Protein AF-A0A660VWK4-F1 (afdb_monomer)

Solvent-accessible surface area (backbone atoms only — not comparable to full-atom values): 7221 Å² total; per-residue (Å²): 142,78,85,69,66,70,56,57,58,54,45,43,64,65,34,46,63,59,41,59,53,48,37,62,44,21,21,35,23,42,33,44,32,48,34,57,27,43,32,44,33,43,30,54,22,60,74,45,30,42,35,44,36,36,37,42,28,41,38,43,36,42,61,20,41,69,92,46,74,64,83,76,58,46,58,52,64,39,32,44,38,37,42,33,44,42,90,50,78,54,55,56,72,48,104,35,43,83,68,74,42,72,55,24,30,32,41,35,40,33,57,51,48,47,27,42,37,40,32,38,23,61,64,40,50,51,36,48,60,34,44,78,72,76,41,76,82,74,77,41,74,110

Structure (mmCIF, N/CA/C/O backbone):
data_AF-A0A660VWK4-F1
#
_entry.id   AF-A0A660VWK4-F1
#
loop_
_atom_site.group_PDB
_atom_site.id
_atom_site.type_symbol
_atom_site.label_atom_id
_atom_site.label_alt_id
_atom_site.label_comp_id
_atom_site.label_asym_id
_atom_site.label_entity_id
_atom_site.label_seq_id
_atom_site.pdbx_PDB_ins_code
_atom_site.Cartn_x
_atom_site.Cartn_y
_atom_site.Cartn_z
_atom_site.occupancy
_atom_site.B_iso_or_equiv
_atom_site.auth_seq_id
_atom_site.auth_comp_id
_atom_site.auth_asym_id
_atom_site.auth_atom_id
_atom_site.pdbx_PDB_model_num
ATOM 1 N N . MET A 1 1 ? -41.184 12.550 11.144 1.00 42.94 1 MET A N 1
ATOM 2 C CA . MET A 1 1 ? -40.212 12.401 12.242 1.00 42.94 1 MET A CA 1
ATOM 3 C C . MET A 1 1 ? -40.546 11.125 12.989 1.00 42.94 1 MET A C 1
ATOM 5 O O . MET A 1 1 ? -41.450 11.132 13.810 1.00 42.94 1 MET A O 1
ATOM 9 N N . VAL A 1 2 ? -39.894 10.030 12.609 1.00 42.25 2 VAL A N 1
ATOM 10 C CA . VAL A 1 2 ? -39.682 8.848 13.450 1.00 42.25 2 VAL A CA 1
ATOM 11 C C . VAL A 1 2 ? -38.239 8.469 13.149 1.00 42.25 2 VAL A C 1
ATOM 13 O O . VAL A 1 2 ? -37.922 8.105 12.019 1.00 42.25 2 VAL A O 1
ATOM 16 N N . GLU A 1 3 ? -37.367 8.737 14.110 1.00 47.19 3 GLU A N 1
ATOM 17 C CA . GLU A 1 3 ? -35.937 8.450 14.068 1.00 47.19 3 GLU A CA 1
ATOM 18 C C . GLU A 1 3 ? -35.712 6.941 13.923 1.00 47.19 3 GLU A C 1
ATOM 20 O O . GLU A 1 3 ? -36.236 6.144 14.701 1.00 47.19 3 GLU A O 1
ATOM 25 N N . SER A 1 4 ? -34.939 6.530 12.915 1.00 46.12 4 SER A N 1
ATOM 26 C CA . SER A 1 4 ? -34.472 5.149 12.769 1.00 46.12 4 SER A CA 1
ATOM 27 C C . SER A 1 4 ? -33.120 4.963 13.467 1.00 46.12 4 SER A C 1
ATOM 29 O O . SER A 1 4 ? -32.152 4.528 12.850 1.00 46.12 4 SER A O 1
ATOM 31 N N . GLU A 1 5 ? -33.031 5.299 14.753 1.00 50.53 5 GLU A N 1
ATOM 32 C CA . GLU A 1 5 ? -31.813 5.090 15.558 1.00 50.53 5 GLU A CA 1
ATOM 33 C C . GLU A 1 5 ? -31.461 3.598 15.717 1.00 50.53 5 GLU A C 1
ATOM 35 O O . GLU A 1 5 ? -30.293 3.231 15.819 1.00 50.53 5 GLU A O 1
ATOM 40 N N . GLY A 1 6 ? -32.454 2.702 15.649 1.00 43.03 6 GLY A N 1
ATOM 41 C CA . GLY A 1 6 ? -32.239 1.256 15.785 1.00 43.03 6 GLY A CA 1
ATOM 42 C C . GLY A 1 6 ? -31.493 0.601 14.616 1.00 43.03 6 GLY A C 1
ATOM 43 O O . GLY A 1 6 ? -30.917 -0.468 14.791 1.00 43.03 6 GLY A O 1
ATOM 44 N N . GLY A 1 7 ? -31.475 1.228 13.435 1.00 53.44 7 GLY A N 1
ATOM 45 C CA . GLY A 1 7 ? -30.771 0.698 12.263 1.00 53.44 7 GLY A CA 1
ATOM 46 C C . GLY A 1 7 ? -29.255 0.825 12.387 1.00 53.44 7 GLY A C 1
ATOM 47 O O . GLY A 1 7 ? -28.550 -0.138 12.116 1.00 53.44 7 GLY A O 1
ATOM 48 N N . GLY A 1 8 ? -28.766 1.977 12.859 1.00 65.62 8 GLY A N 1
ATOM 49 C CA . GLY A 1 8 ? -27.330 2.257 12.968 1.00 65.62 8 GLY A CA 1
ATOM 50 C C . GLY A 1 8 ? -26.632 1.416 14.036 1.00 65.62 8 GLY A C 1
ATOM 51 O O . GLY A 1 8 ? -25.580 0.848 13.779 1.00 65.62 8 GLY A O 1
ATOM 52 N N . VAL A 1 9 ? -27.252 1.250 15.209 1.00 69.50 9 VAL A N 1
ATOM 53 C CA . VAL A 1 9 ? -26.648 0.472 16.308 1.00 69.50 9 VAL A CA 1
ATOM 54 C C . VAL A 1 9 ? -26.624 -1.026 15.993 1.00 69.50 9 VAL A C 1
ATOM 56 O O . VAL A 1 9 ? -25.621 -1.692 16.231 1.00 69.50 9 VAL A O 1
ATOM 59 N N . ILE A 1 10 ? -27.708 -1.574 15.429 1.00 75.19 10 ILE A N 1
ATOM 60 C CA . ILE A 1 10 ? -27.753 -2.991 15.033 1.00 75.19 10 ILE A CA 1
ATOM 61 C C . ILE A 1 10 ? -26.789 -3.250 13.872 1.00 75.19 10 ILE A C 1
ATOM 63 O O . ILE A 1 10 ? -26.117 -4.280 13.869 1.00 75.19 10 ILE A O 1
ATOM 67 N N . HIS A 1 11 ? -26.698 -2.322 12.914 1.00 74.31 11 HIS A N 1
ATOM 68 C CA . HIS A 1 11 ? -25.731 -2.403 11.824 1.00 74.31 11 HIS A CA 1
ATOM 69 C C . HIS A 1 11 ? -24.295 -2.400 12.352 1.00 74.31 11 HIS A C 1
ATOM 71 O O . HIS A 1 11 ? -23.566 -3.335 12.050 1.00 74.31 11 HIS A O 1
ATOM 77 N N . GLY A 1 12 ? -23.934 -1.464 13.237 1.00 72.50 12 GLY A N 1
ATOM 78 C CA . GLY A 1 12 ? -22.600 -1.415 13.843 1.00 72.50 12 GLY A CA 1
ATOM 79 C C . GLY A 1 12 ? -22.249 -2.676 14.640 1.00 72.50 12 GLY A C 1
ATOM 80 O O . GLY A 1 12 ? -21.145 -3.195 14.525 1.00 72.50 12 GLY A O 1
ATOM 81 N N . VAL A 1 13 ? -23.199 -3.257 15.384 1.00 76.19 13 VAL A N 1
ATOM 82 C CA . VAL A 1 13 ? -22.966 -4.528 16.101 1.00 76.19 13 VAL A CA 1
ATOM 83 C C . VAL A 1 13 ? -22.793 -5.710 15.137 1.00 76.19 13 VAL A C 1
ATOM 85 O O . VAL A 1 13 ? -21.979 -6.596 15.395 1.00 76.19 13 VAL A O 1
ATOM 88 N N . LEU A 1 14 ? -23.542 -5.745 14.030 1.00 83.00 14 LEU A N 1
ATOM 89 C CA . LEU A 1 14 ? -23.408 -6.783 13.001 1.00 83.00 14 LEU A CA 1
ATOM 90 C C . LEU A 1 14 ? -22.101 -6.650 12.211 1.00 83.00 14 LEU A C 1
ATOM 92 O O . LEU A 1 14 ? -21.494 -7.669 11.883 1.00 83.00 14 LEU A O 1
ATOM 96 N N . MET A 1 15 ? -21.690 -5.416 11.919 1.00 79.56 15 MET A N 1
ATOM 97 C CA . MET A 1 15 ? -20.490 -5.092 11.148 1.00 79.56 15 MET A CA 1
ATOM 98 C C . MET A 1 15 ? -19.220 -5.094 11.995 1.00 79.56 15 MET A C 1
ATOM 100 O O . MET A 1 15 ? -18.146 -5.245 11.434 1.00 79.56 15 MET A O 1
ATOM 104 N N . TYR A 1 16 ? -19.322 -5.078 13.329 1.00 79.88 16 TYR A N 1
ATOM 105 C CA . TYR A 1 16 ? -18.159 -5.105 14.218 1.00 79.88 16 TYR A CA 1
ATOM 106 C C . TYR A 1 16 ? -17.173 -6.233 13.883 1.00 79.88 16 TYR A C 1
ATOM 108 O O . TYR A 1 16 ? -15.993 -5.984 13.658 1.00 79.88 16 TYR A O 1
ATOM 116 N N . LEU A 1 17 ? -17.647 -7.484 13.816 1.00 81.69 17 LEU A N 1
ATOM 117 C CA . LEU A 1 17 ? -16.770 -8.627 13.542 1.00 81.69 17 LEU A CA 1
ATOM 118 C C . LEU A 1 17 ? -16.239 -8.645 12.091 1.00 81.69 17 LEU A C 1
ATOM 120 O O . LEU A 1 17 ? -15.042 -8.876 11.927 1.00 81.69 17 LEU A O 1
ATOM 124 N N . PRO A 1 18 ? -17.062 -8.413 11.045 1.00 84.44 18 PRO A N 1
ATOM 125 C C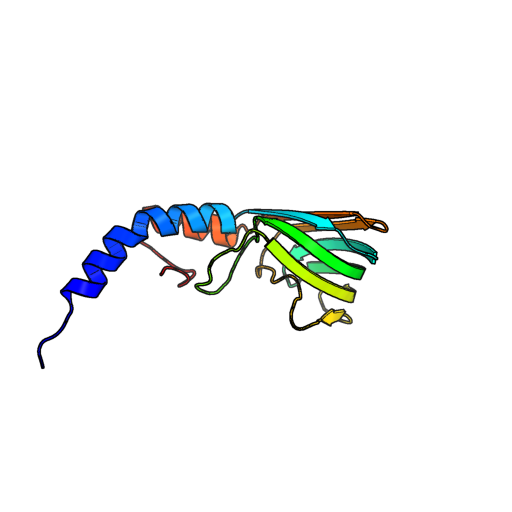A . PRO A 1 18 ? -16.573 -8.211 9.681 1.00 84.44 18 PRO A CA 1
ATOM 126 C C . PRO A 1 18 ? -15.519 -7.109 9.551 1.00 84.44 18 PRO A C 1
ATOM 128 O O . PRO A 1 18 ? -14.496 -7.354 8.919 1.00 84.44 18 PRO A O 1
ATOM 131 N N . ASN A 1 19 ? -15.729 -5.950 10.176 1.00 83.12 19 ASN A N 1
ATOM 132 C CA . ASN A 1 19 ? -14.788 -4.837 10.115 1.00 83.12 19 ASN A CA 1
ATOM 133 C C . ASN A 1 19 ? -13.451 -5.232 10.740 1.00 83.12 19 ASN A C 1
ATOM 135 O O . ASN A 1 19 ? -12.439 -5.168 10.060 1.00 83.12 19 ASN A O 1
ATOM 139 N N . ARG A 1 20 ? -13.450 -5.857 11.930 1.00 85.00 20 ARG A N 1
ATOM 140 C CA . ARG A 1 20 ? -12.196 -6.350 12.531 1.00 85.00 20 ARG A CA 1
ATOM 141 C C . ARG A 1 20 ? -11.454 -7.372 11.668 1.00 85.00 20 ARG A C 1
ATOM 143 O O . ARG A 1 20 ? -10.246 -7.528 11.808 1.00 85.00 20 ARG A O 1
ATOM 150 N N . ILE A 1 21 ? -12.150 -8.117 10.809 1.00 84.06 21 ILE A N 1
ATOM 151 C CA . ILE A 1 21 ? -11.501 -9.012 9.843 1.00 84.06 21 ILE A CA 1
ATOM 152 C C . ILE A 1 21 ? -10.869 -8.205 8.701 1.00 84.06 21 ILE A C 1
ATOM 154 O O . ILE A 1 21 ? -9.786 -8.571 8.249 1.00 84.06 21 ILE A O 1
ATOM 158 N N . PHE A 1 22 ? -11.524 -7.140 8.235 1.00 84.50 22 PHE A N 1
ATOM 159 C CA . PHE A 1 22 ? -10.986 -6.262 7.198 1.00 84.50 22 PHE A CA 1
ATOM 160 C C . PHE A 1 22 ? -9.770 -5.473 7.682 1.00 84.50 22 PHE A C 1
ATOM 162 O O . PHE A 1 22 ? -8.760 -5.532 6.986 1.00 84.50 22 PHE A O 1
ATOM 169 N N . ASP A 1 23 ? -9.777 -4.936 8.904 1.00 79.88 23 ASP A N 1
ATOM 170 C CA . ASP A 1 23 ? -8.611 -4.241 9.472 1.00 79.88 23 ASP A CA 1
ATOM 171 C C . ASP A 1 23 ? -7.360 -5.136 9.461 1.00 79.88 23 ASP A C 1
ATOM 173 O O . ASP A 1 23 ? -6.258 -4.709 9.128 1.00 79.88 23 ASP A O 1
ATOM 177 N N . VAL A 1 24 ? -7.514 -6.435 9.763 1.00 83.56 24 VAL A N 1
ATOM 178 C CA . VAL A 1 24 ? -6.393 -7.394 9.715 1.00 83.56 24 VAL A CA 1
ATOM 179 C C . VAL A 1 24 ? -5.813 -7.517 8.306 1.00 83.56 24 VAL A C 1
ATOM 181 O O . VAL A 1 24 ? -4.606 -7.717 8.150 1.00 83.56 24 VAL A O 1
ATOM 184 N N . PHE A 1 25 ? -6.656 -7.431 7.277 1.00 85.06 25 PHE A N 1
ATOM 185 C CA . PHE A 1 25 ? -6.211 -7.443 5.887 1.00 85.06 25 PHE A CA 1
ATOM 186 C C . PHE A 1 25 ? -5.613 -6.105 5.448 1.00 85.06 25 PHE A C 1
ATOM 188 O O . PHE A 1 25 ? -4.772 -6.104 4.551 1.00 85.06 25 PHE A O 1
ATOM 195 N N . ASP A 1 26 ? -5.969 -5.004 6.098 1.00 82.75 26 ASP A N 1
ATOM 196 C CA . ASP A 1 26 ? -5.420 -3.681 5.799 1.00 82.75 26 ASP A CA 1
ATOM 197 C C . ASP A 1 26 ? -4.017 -3.490 6.376 1.00 82.75 26 ASP A C 1
ATOM 199 O O . ASP A 1 26 ? -3.187 -2.806 5.779 1.00 82.75 26 ASP A O 1
ATOM 203 N N . ILE A 1 27 ? -3.684 -4.210 7.453 1.00 89.00 27 ILE A N 1
ATOM 204 C CA . ILE A 1 27 ? -2.326 -4.239 8.016 1.00 89.00 27 ILE A CA 1
ATOM 205 C C . ILE A 1 27 ? -1.288 -4.703 6.989 1.00 89.00 27 ILE A C 1
ATOM 207 O O . ILE A 1 27 ? -0.147 -4.241 7.026 1.00 89.00 27 ILE A O 1
ATOM 211 N N . VAL A 1 28 ? -1.625 -5.660 6.117 1.00 90.06 28 VAL A N 1
ATOM 212 C CA . VAL A 1 28 ? -0.644 -6.325 5.246 1.00 90.06 28 VAL A CA 1
ATOM 213 C C . VAL A 1 28 ? -1.035 -6.207 3.785 1.00 90.06 28 VAL A C 1
ATOM 215 O O . VAL A 1 28 ? -2.061 -6.711 3.349 1.00 90.06 28 VAL A O 1
ATOM 218 N N . ARG A 1 29 ? -0.120 -5.691 2.970 1.00 91.50 29 ARG A N 1
ATOM 219 C CA . ARG A 1 29 ? -0.167 -5.849 1.518 1.00 91.50 29 ARG A CA 1
ATOM 220 C C . ARG A 1 29 ? 0.622 -7.086 1.123 1.00 91.50 29 ARG A C 1
ATOM 222 O O . ARG A 1 29 ? 1.779 -7.246 1.506 1.00 91.50 29 ARG A O 1
ATOM 229 N N . ALA A 1 30 ? 0.033 -7.948 0.305 1.00 93.94 30 ALA A N 1
ATOM 230 C CA . ALA A 1 30 ? 0.739 -9.094 -0.261 1.00 93.94 30 ALA A CA 1
ATOM 231 C C . ALA A 1 30 ? 0.103 -9.488 -1.589 1.00 93.94 30 ALA A C 1
ATOM 233 O O . ALA A 1 30 ? -0.988 -10.055 -1.612 1.00 93.94 30 ALA A O 1
ATOM 234 N N . ARG A 1 31 ? 0.767 -9.180 -2.704 1.00 94.56 31 ARG A N 1
ATOM 235 C CA . ARG A 1 31 ? 0.194 -9.311 -4.047 1.00 94.56 31 ARG A CA 1
ATOM 236 C C . ARG A 1 31 ? 1.148 -9.982 -5.009 1.00 94.56 31 ARG A C 1
ATOM 238 O O . ARG A 1 31 ? 2.353 -9.740 -4.989 1.00 94.56 31 ARG A O 1
ATOM 245 N N . VAL A 1 32 ? 0.564 -10.780 -5.892 1.00 96.50 32 VAL A N 1
ATOM 246 C CA . VAL A 1 32 ? 1.210 -11.314 -7.086 1.00 96.50 32 VAL A CA 1
ATOM 247 C C . VAL A 1 32 ? 0.630 -10.584 -8.287 1.00 96.50 32 VAL A C 1
ATOM 249 O O . VAL A 1 32 ? -0.587 -10.518 -8.450 1.00 96.50 32 VAL A O 1
ATOM 252 N N . ARG A 1 33 ? 1.505 -10.034 -9.123 1.00 95.88 33 ARG A N 1
ATOM 253 C CA . ARG A 1 33 ? 1.174 -9.278 -10.330 1.00 95.88 33 ARG A CA 1
ATOM 254 C C . ARG A 1 33 ? 1.482 -10.108 -11.568 1.00 95.88 33 ARG A C 1
ATOM 256 O O . ARG A 1 33 ? 2.516 -10.773 -11.632 1.00 95.88 33 ARG A O 1
ATOM 263 N N . LEU A 1 34 ? 0.606 -10.032 -12.561 1.00 97.00 34 LEU A N 1
ATOM 264 C CA . LEU A 1 34 ? 0.778 -10.624 -13.881 1.00 97.00 34 LEU A CA 1
ATOM 265 C C . LEU A 1 34 ? 0.543 -9.556 -14.952 1.00 97.00 34 LEU A C 1
ATOM 267 O O . LEU A 1 34 ? -0.564 -9.042 -15.106 1.00 97.00 34 LEU A O 1
ATOM 271 N N . GLY A 1 35 ? 1.587 -9.222 -15.702 1.00 96.38 35 GLY A N 1
ATOM 272 C CA . GLY A 1 35 ? 1.536 -8.251 -16.790 1.00 96.38 35 GLY A CA 1
ATOM 273 C C . GLY A 1 35 ? 2.915 -7.718 -17.177 1.00 96.38 35 GLY A C 1
ATOM 274 O O . GLY A 1 35 ? 3.884 -7.944 -16.455 1.00 96.38 35 GLY A O 1
ATOM 275 N N . PRO A 1 36 ? 3.041 -7.061 -18.339 1.00 96.69 36 PRO A N 1
ATOM 276 C CA . PRO A 1 36 ? 4.319 -6.563 -18.824 1.00 96.69 36 PRO A CA 1
ATOM 277 C C . PRO A 1 36 ? 4.859 -5.401 -17.975 1.00 96.69 36 PRO A C 1
ATOM 279 O O . PRO A 1 36 ? 4.145 -4.448 -17.667 1.00 96.69 36 PRO A O 1
ATOM 282 N N . GLY A 1 37 ? 6.153 -5.437 -17.665 1.00 94.62 37 GLY A N 1
ATOM 283 C CA . GLY A 1 37 ? 6.853 -4.330 -17.026 1.00 94.62 37 GLY A CA 1
ATOM 284 C C . GLY A 1 37 ? 8.182 -4.710 -16.393 1.00 94.62 37 GLY A C 1
ATOM 285 O O . GLY A 1 37 ? 8.517 -5.883 -16.243 1.00 94.62 37 GLY A O 1
ATOM 286 N N . ILE A 1 38 ? 8.943 -3.693 -16.011 1.00 95.44 38 ILE A N 1
ATOM 287 C CA . ILE A 1 38 ? 10.115 -3.817 -15.150 1.00 95.44 38 ILE A CA 1
ATOM 288 C C . ILE A 1 38 ? 10.042 -2.683 -14.144 1.00 95.44 38 ILE A C 1
ATOM 290 O O . ILE A 1 38 ? 9.912 -1.524 -14.529 1.00 95.44 38 ILE A O 1
ATOM 294 N N . GLY A 1 39 ? 10.155 -3.007 -12.866 1.00 94.75 39 GLY A N 1
ATOM 295 C CA . GLY A 1 39 ? 10.199 -2.000 -11.824 1.00 94.75 39 GLY A CA 1
ATOM 296 C C . GLY A 1 39 ? 10.683 -2.571 -10.513 1.00 94.75 39 GLY A C 1
ATOM 297 O O . GLY A 1 39 ? 10.592 -3.775 -10.276 1.00 94.75 39 GLY A O 1
ATOM 298 N N . VAL A 1 40 ? 11.227 -1.701 -9.684 1.00 95.00 40 VAL A N 1
ATOM 299 C CA . VAL A 1 40 ? 11.562 -2.020 -8.305 1.00 95.00 40 VAL A CA 1
ATOM 300 C C . VAL A 1 40 ? 11.264 -0.804 -7.454 1.00 95.00 40 VAL A C 1
ATOM 302 O O . VAL A 1 40 ? 11.556 0.326 -7.855 1.00 95.00 40 VAL A O 1
ATOM 305 N N . GLY A 1 41 ? 10.692 -1.054 -6.288 1.00 92.75 41 GLY A N 1
ATOM 306 C CA . GLY A 1 41 ? 10.405 -0.031 -5.311 1.00 92.75 41 GLY A CA 1
ATOM 307 C C . GLY A 1 41 ? 10.630 -0.531 -3.899 1.00 92.75 41 GLY A C 1
ATOM 308 O O . GLY A 1 41 ? 10.503 -1.719 -3.591 1.00 92.75 41 GLY A O 1
ATOM 309 N N . VAL A 1 42 ? 11.018 0.398 -3.040 1.00 92.56 42 VAL A N 1
ATOM 310 C CA . VAL A 1 42 ? 11.046 0.219 -1.594 1.00 92.56 42 VAL A CA 1
ATOM 311 C C . VAL A 1 42 ? 10.441 1.459 -0.962 1.00 92.56 42 VAL A C 1
ATOM 313 O O . VAL A 1 42 ? 10.718 2.578 -1.387 1.00 92.56 42 VAL A O 1
ATOM 316 N N . ARG A 1 43 ? 9.627 1.255 0.065 1.00 88.19 43 ARG A N 1
ATOM 317 C CA . ARG A 1 43 ? 8.972 2.315 0.824 1.00 88.19 43 ARG A CA 1
ATOM 318 C C . ARG A 1 43 ? 9.173 2.074 2.308 1.00 88.19 43 ARG A C 1
ATOM 320 O O . ARG A 1 43 ? 9.097 0.939 2.780 1.00 88.19 43 ARG A O 1
ATOM 327 N N . ALA A 1 44 ? 9.457 3.141 3.034 1.00 86.12 44 ALA A N 1
ATOM 328 C CA . ALA A 1 44 ? 9.389 3.161 4.486 1.00 86.12 44 ALA A CA 1
ATOM 329 C C . ALA A 1 44 ? 8.174 3.966 4.958 1.00 86.12 44 ALA A C 1
ATOM 331 O O . ALA A 1 44 ? 7.515 3.575 5.910 1.00 86.12 44 ALA A O 1
ATOM 332 N N . THR A 1 45 ? 7.886 5.075 4.282 1.00 81.94 45 THR A N 1
ATOM 333 C CA . THR A 1 45 ? 6.699 5.916 4.470 1.00 81.94 45 THR A CA 1
ATOM 334 C C . THR A 1 45 ? 6.381 6.611 3.145 1.00 81.94 45 THR A C 1
ATOM 336 O O . THR A 1 45 ? 7.202 6.572 2.229 1.00 81.94 45 THR A O 1
ATOM 339 N N . GLU A 1 46 ? 5.244 7.304 3.053 1.00 73.50 46 GLU A N 1
ATOM 340 C CA . GLU A 1 46 ? 4.929 8.195 1.916 1.00 73.50 46 GLU A CA 1
ATOM 341 C C . GLU A 1 46 ? 5.998 9.288 1.710 1.00 73.50 46 GLU A C 1
ATOM 343 O O . GLU A 1 46 ? 6.254 9.735 0.603 1.00 73.50 46 GLU A O 1
ATOM 348 N N . LEU A 1 47 ? 6.688 9.692 2.781 1.00 74.31 47 LEU A N 1
ATOM 349 C CA . LEU A 1 47 ? 7.781 10.671 2.725 1.00 74.31 47 LEU A CA 1
ATOM 350 C C . LEU A 1 47 ? 9.160 10.034 2.494 1.00 74.31 47 LEU A C 1
ATOM 352 O O . LEU A 1 47 ? 10.172 10.735 2.569 1.00 74.31 47 LEU A O 1
ATOM 356 N N . ALA A 1 48 ? 9.225 8.713 2.338 1.00 84.06 48 ALA A N 1
ATOM 357 C CA . ALA A 1 48 ? 10.459 7.940 2.264 1.00 84.06 48 ALA A CA 1
ATOM 358 C C . ALA A 1 48 ? 10.267 6.685 1.397 1.00 84.06 48 ALA A C 1
ATOM 360 O O . ALA A 1 48 ? 10.421 5.552 1.865 1.00 84.06 48 ALA A O 1
ATOM 361 N N . ASP A 1 49 ? 9.937 6.890 0.130 1.00 86.62 49 ASP A N 1
ATOM 362 C CA . ASP A 1 49 ? 9.907 5.888 -0.921 1.00 86.62 49 ASP A CA 1
ATOM 363 C C . ASP A 1 49 ? 10.878 6.166 -2.077 1.00 86.62 49 ASP A C 1
ATOM 365 O O . ASP A 1 49 ? 11.314 7.286 -2.368 1.00 86.62 49 ASP A O 1
ATOM 369 N N . VAL A 1 50 ? 11.276 5.073 -2.716 1.00 89.06 50 VAL A N 1
ATOM 370 C CA . VAL A 1 50 ? 12.043 5.090 -3.951 1.00 89.06 50 VAL A CA 1
ATOM 371 C C . VAL A 1 50 ? 11.432 4.061 -4.876 1.00 89.06 50 VAL A C 1
ATOM 373 O O . VAL A 1 50 ? 11.443 2.872 -4.559 1.00 89.06 50 VAL A O 1
ATOM 376 N N . PHE A 1 51 ? 10.970 4.505 -6.039 1.00 90.56 51 PHE A N 1
ATOM 377 C CA . PHE A 1 51 ? 10.493 3.639 -7.108 1.00 90.56 51 PHE A CA 1
ATOM 378 C C . PHE A 1 51 ? 11.178 3.998 -8.421 1.00 90.56 51 PHE A C 1
ATOM 380 O O . PHE A 1 51 ? 11.404 5.163 -8.743 1.00 90.56 51 PHE A O 1
ATOM 387 N N . VAL A 1 52 ? 11.502 2.984 -9.216 1.00 91.56 52 VAL A N 1
ATOM 388 C CA . VAL A 1 52 ? 11.931 3.173 -10.598 1.00 91.56 52 VAL A CA 1
ATOM 389 C C . VAL A 1 52 ? 11.375 2.059 -11.460 1.00 91.56 52 VAL A C 1
ATOM 391 O O . VAL A 1 52 ? 11.618 0.876 -11.211 1.00 91.56 52 VAL A O 1
ATOM 394 N N . GLY A 1 53 ? 10.671 2.435 -12.522 1.00 91.62 53 GLY A N 1
ATOM 395 C CA . GLY A 1 53 ? 10.235 1.472 -13.517 1.00 91.62 53 GLY A CA 1
ATOM 396 C C . GLY A 1 53 ? 8.960 1.847 -14.238 1.00 91.62 53 GLY A C 1
ATOM 397 O O . GLY A 1 53 ? 8.473 2.973 -14.188 1.00 91.62 53 GLY A O 1
ATOM 398 N N . PHE A 1 54 ? 8.436 0.860 -14.948 1.00 93.06 54 PHE A N 1
ATOM 399 C CA . PHE A 1 54 ? 7.157 0.925 -15.623 1.00 93.06 54 PHE A CA 1
ATOM 400 C C . PHE A 1 54 ? 6.534 -0.467 -15.659 1.00 93.06 54 PHE A C 1
ATOM 402 O O . PHE A 1 54 ? 7.199 -1.449 -16.001 1.00 93.06 54 PHE A O 1
ATOM 409 N N . TYR A 1 55 ? 5.253 -0.572 -15.333 1.00 92.62 55 TYR A N 1
ATOM 410 C CA . TYR A 1 55 ? 4.502 -1.810 -15.475 1.00 92.62 55 TYR A CA 1
ATOM 411 C C . TYR A 1 55 ? 3.012 -1.559 -15.654 1.00 92.62 55 TYR A C 1
ATOM 413 O O . TYR A 1 55 ? 2.475 -0.552 -15.206 1.00 92.62 55 TYR A O 1
ATOM 421 N N . SER A 1 56 ? 2.347 -2.517 -16.295 1.00 94.12 56 SER A N 1
ATOM 422 C CA . SER A 1 56 ? 0.893 -2.623 -16.343 1.00 94.12 56 SER A CA 1
ATOM 423 C C . SER A 1 56 ? 0.525 -4.074 -16.070 1.00 94.12 56 SER A C 1
ATOM 425 O O . SER A 1 56 ? 0.998 -4.978 -16.759 1.00 94.12 56 SER A O 1
ATOM 427 N N . SER A 1 57 ? -0.258 -4.321 -15.025 1.00 94.19 57 SER A N 1
ATOM 428 C CA . SER A 1 57 ? -0.514 -5.671 -14.532 1.00 94.19 57 SER A CA 1
ATOM 429 C C . SER A 1 57 ? -1.907 -5.828 -13.946 1.00 94.19 57 SER A C 1
ATOM 431 O O . SER A 1 57 ? -2.505 -4.875 -13.455 1.00 94.19 57 SER A O 1
ATOM 433 N N . VAL A 1 58 ? -2.412 -7.057 -13.975 1.00 94.81 58 VAL A N 1
ATOM 434 C CA . VAL A 1 58 ? -3.459 -7.486 -13.048 1.00 94.81 58 VAL A CA 1
ATOM 435 C C . VAL A 1 58 ? -2.793 -8.048 -11.807 1.00 94.81 58 VAL A C 1
ATOM 437 O O . VAL A 1 58 ? -1.761 -8.711 -11.913 1.00 94.81 58 VAL A O 1
ATOM 440 N N . PHE A 1 59 ? -3.371 -7.825 -10.638 1.00 94.00 59 PHE A N 1
ATOM 441 C CA . PHE A 1 59 ? -2.880 -8.436 -9.411 1.00 94.00 59 PHE A CA 1
ATOM 442 C C . PHE A 1 59 ? -3.922 -9.348 -8.787 1.00 94.00 59 PHE A C 1
ATOM 444 O O . PHE A 1 59 ? -5.123 -9.156 -8.966 1.00 94.00 59 PHE A O 1
ATOM 451 N N . VAL A 1 60 ? -3.430 -10.319 -8.022 1.00 95.19 60 VAL A N 1
ATOM 452 C CA . VAL A 1 60 ? -4.205 -11.081 -7.048 1.00 95.19 60 VAL A CA 1
ATOM 453 C C . VAL A 1 60 ? -3.487 -11.024 -5.702 1.00 95.19 60 VAL A C 1
ATOM 455 O O . VAL A 1 60 ? -2.275 -11.242 -5.645 1.00 95.19 60 VAL A O 1
ATOM 458 N N . GLY A 1 61 ? -4.209 -10.748 -4.619 1.00 92.69 61 GLY A N 1
ATOM 459 C CA . GLY A 1 61 ? -3.663 -10.779 -3.265 1.00 92.69 61 GLY A CA 1
ATOM 460 C C . GLY A 1 61 ? -4.363 -9.846 -2.286 1.00 92.69 61 GLY A C 1
ATOM 461 O O . GLY A 1 61 ? -5.467 -9.382 -2.539 1.00 92.69 61 GLY A O 1
ATOM 462 N N . ILE A 1 62 ? -3.705 -9.586 -1.162 1.00 90.12 62 ILE A N 1
ATOM 463 C CA . ILE A 1 62 ? -4.192 -8.688 -0.115 1.00 90.12 62 ILE A CA 1
ATOM 464 C C . ILE A 1 62 ? -3.884 -7.249 -0.524 1.00 90.12 62 ILE A C 1
ATOM 466 O O . ILE A 1 62 ? -2.740 -6.939 -0.877 1.00 90.12 62 ILE A O 1
ATOM 470 N N . HIS A 1 63 ? -4.913 -6.401 -0.520 1.00 83.50 63 HIS A N 1
ATOM 471 C CA . HIS A 1 63 ? -4.841 -5.039 -1.044 1.00 83.50 63 HIS A CA 1
ATOM 472 C C . HIS A 1 63 ? -3.888 -4.150 -0.231 1.00 83.50 63 HIS A C 1
ATOM 474 O O . HIS A 1 63 ? -3.162 -3.358 -0.832 1.00 83.50 63 HIS A O 1
ATOM 480 N N . GLY A 1 64 ? -3.824 -4.361 1.088 1.00 84.06 64 GLY A N 1
ATOM 481 C CA . GLY A 1 64 ? -3.186 -3.442 2.027 1.00 84.06 64 GLY A CA 1
ATOM 482 C C . GLY A 1 64 ? -4.143 -2.319 2.447 1.00 84.06 64 GLY A C 1
ATOM 483 O O . GLY A 1 64 ? -5.344 -2.440 2.189 1.00 84.06 64 GLY A O 1
ATOM 484 N N . PRO A 1 65 ? -3.622 -1.240 3.055 1.00 80.12 65 PR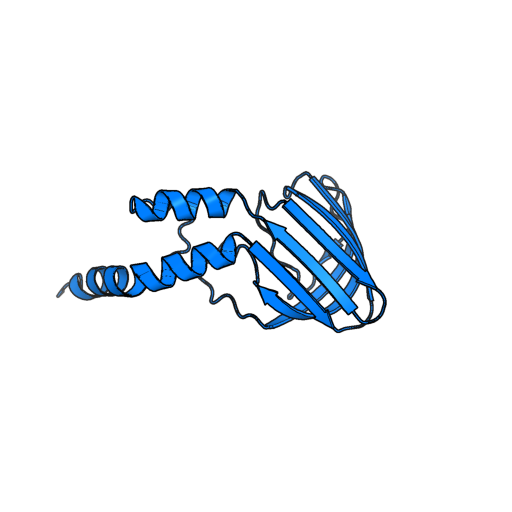O A N 1
ATOM 485 C CA . PRO A 1 65 ? -4.433 -0.175 3.637 1.00 80.12 65 PRO A CA 1
ATOM 486 C C . PRO A 1 65 ? -5.352 0.484 2.610 1.00 80.12 65 PRO A C 1
ATOM 488 O O . PRO A 1 65 ? -4.964 0.733 1.463 1.00 80.12 65 PRO A O 1
ATOM 491 N N . ARG A 1 66 ? -6.589 0.757 3.032 1.00 74.25 66 ARG A N 1
ATOM 492 C CA . ARG A 1 66 ? -7.643 1.301 2.166 1.00 74.25 66 ARG A CA 1
ATOM 493 C C . ARG A 1 66 ? -7.744 2.818 2.266 1.00 74.25 66 ARG A C 1
ATOM 495 O O . ARG A 1 66 ? -8.004 3.461 1.247 1.00 74.25 66 ARG A O 1
ATOM 502 N N . GLY A 1 67 ? -7.569 3.365 3.473 1.00 70.12 67 GLY A N 1
ATOM 503 C CA . GLY A 1 67 ? -7.743 4.788 3.794 1.00 70.12 67 GLY A CA 1
ATOM 504 C C . GLY A 1 67 ? -9.165 5.330 3.581 1.00 70.12 67 GLY A C 1
ATOM 505 O O . GLY A 1 67 ? -9.401 6.517 3.773 1.00 70.12 67 GLY A O 1
ATOM 506 N N . GLU A 1 68 ? -10.099 4.484 3.138 1.00 71.38 68 GLU A N 1
ATOM 507 C CA . GLU A 1 68 ? -11.496 4.802 2.861 1.00 71.38 68 GLU A CA 1
ATOM 508 C C . GLU A 1 68 ? -12.346 3.519 2.977 1.00 71.38 68 GLU A C 1
ATOM 510 O O . GLU A 1 68 ? -11.865 2.437 2.611 1.00 71.38 68 GLU A O 1
ATOM 515 N N . PRO A 1 69 ? -13.636 3.616 3.360 1.00 71.25 69 PRO A N 1
ATOM 516 C CA . PRO A 1 69 ? -14.540 2.473 3.498 1.00 71.25 69 PRO A CA 1
ATOM 517 C C . PRO A 1 69 ? -14.897 1.873 2.127 1.00 71.25 69 PRO A C 1
ATOM 519 O O . PRO A 1 69 ? -15.918 2.169 1.497 1.00 71.25 69 PRO A O 1
ATOM 522 N N . LYS A 1 70 ? -14.007 1.015 1.626 1.00 78.31 70 LYS A N 1
ATOM 523 C CA . LYS A 1 70 ? -14.116 0.292 0.351 1.00 78.31 70 LYS A CA 1
ATOM 524 C C . LYS A 1 70 ? -13.882 -1.196 0.568 1.00 78.31 70 LYS A C 1
ATOM 526 O O . LYS A 1 70 ? -13.158 -1.602 1.469 1.00 78.31 70 LYS A O 1
ATOM 531 N N . ILE A 1 71 ? -14.510 -2.035 -0.254 1.00 80.44 71 ILE A N 1
ATOM 532 C CA . ILE A 1 71 ? -14.294 -3.486 -0.185 1.00 80.44 71 ILE A CA 1
ATOM 533 C C . ILE A 1 71 ? -12.880 -3.790 -0.715 1.00 80.44 71 ILE A C 1
ATOM 535 O O . ILE A 1 71 ? -12.607 -3.445 -1.872 1.00 80.44 71 ILE A O 1
ATOM 539 N N . PRO A 1 72 ? -12.000 -4.451 0.066 1.00 82.06 72 PRO A N 1
ATOM 540 C CA . PRO A 1 72 ? -10.649 -4.803 -0.365 1.00 82.06 72 PRO A CA 1
ATOM 541 C C . PRO A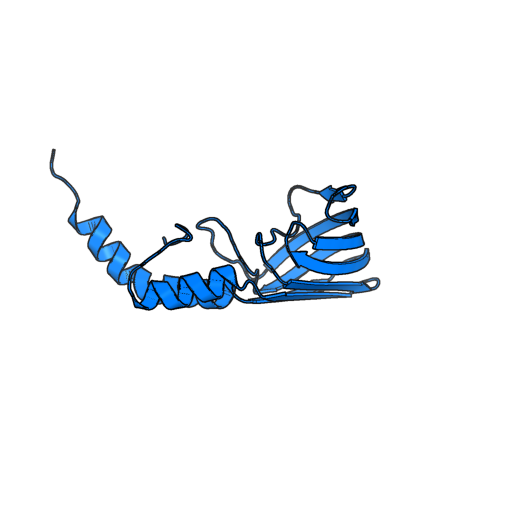 1 72 ? -10.704 -5.992 -1.328 1.00 82.06 72 PRO A C 1
ATOM 543 O O . PRO A 1 72 ? -10.480 -7.147 -0.962 1.00 82.06 72 PRO A O 1
ATOM 546 N N . TRP A 1 73 ? -11.057 -5.726 -2.585 1.00 86.31 73 TRP A N 1
ATOM 547 C CA . TRP A 1 73 ? -11.117 -6.774 -3.594 1.00 86.31 73 TRP A CA 1
ATOM 548 C C . TRP A 1 73 ? -9.731 -7.393 -3.789 1.00 86.31 73 TRP A C 1
ATOM 550 O O . TRP A 1 73 ? -8.765 -6.669 -4.056 1.00 86.31 73 TRP A O 1
ATOM 560 N N . PRO A 1 74 ? -9.619 -8.734 -3.732 1.00 88.81 74 PRO A N 1
ATOM 561 C CA . PRO A 1 74 ? -8.333 -9.402 -3.833 1.00 88.81 74 PRO A CA 1
ATOM 562 C C . PRO A 1 74 ? -7.793 -9.425 -5.264 1.00 88.81 74 PRO A C 1
ATOM 564 O O . PRO A 1 74 ? -6.800 -10.094 -5.522 1.00 88.81 74 PRO A O 1
ATOM 567 N N . VAL A 1 75 ? -8.464 -8.765 -6.212 1.00 91.50 75 VAL A N 1
ATOM 568 C CA . VAL A 1 75 ? -8.102 -8.701 -7.627 1.00 91.50 75 VAL A CA 1
ATOM 569 C C . VAL A 1 75 ? -8.283 -7.272 -8.112 1.00 91.50 75 VAL A C 1
ATOM 571 O O . VAL A 1 75 ? -9.301 -6.644 -7.818 1.00 91.50 75 VAL A O 1
ATOM 574 N N . GLY A 1 76 ? -7.333 -6.778 -8.898 1.00 90.44 76 GLY A N 1
ATOM 575 C CA . GLY A 1 76 ? -7.423 -5.455 -9.501 1.00 90.44 76 GLY A CA 1
ATOM 576 C C . GLY A 1 76 ? -6.433 -5.255 -10.639 1.00 90.44 76 GLY A C 1
ATOM 577 O O . GLY A 1 76 ? -5.702 -6.171 -11.021 1.00 90.44 76 GLY A O 1
ATOM 578 N N . PHE A 1 77 ? -6.435 -4.044 -11.184 1.00 90.56 77 PHE A N 1
ATOM 579 C CA . PHE A 1 77 ? -5.486 -3.588 -12.193 1.00 90.56 77 PHE A CA 1
ATOM 580 C C . PHE A 1 77 ? -4.536 -2.583 -11.553 1.00 90.56 77 PHE A C 1
ATOM 582 O O . PHE A 1 77 ? -4.973 -1.783 -10.734 1.00 90.56 77 PHE A O 1
ATOM 589 N N . GLU A 1 78 ? -3.262 -2.632 -11.936 1.00 88.06 78 GLU A N 1
ATOM 590 C CA . GLU A 1 78 ? -2.253 -1.648 -11.555 1.00 88.06 78 GLU A CA 1
ATOM 591 C C . GLU A 1 78 ? -1.427 -1.211 -12.753 1.00 88.06 78 GLU A C 1
ATOM 593 O O . GLU A 1 78 ? -1.003 -2.040 -13.563 1.00 88.06 78 GLU A O 1
ATOM 598 N N . SER A 1 79 ? -1.170 0.090 -12.853 1.00 88.50 79 SER A N 1
ATOM 599 C CA . SER A 1 79 ? -0.310 0.653 -13.887 1.00 88.50 79 SER A CA 1
ATOM 600 C C . SER A 1 79 ? 0.502 1.788 -13.303 1.00 88.50 79 SER A C 1
ATOM 602 O O . SER A 1 79 ? -0.078 2.799 -12.955 1.00 88.50 79 SER A O 1
ATOM 604 N N . LEU A 1 80 ? 1.821 1.643 -13.262 1.00 87.75 80 LEU A N 1
ATOM 605 C CA . LEU A 1 80 ? 2.722 2.658 -12.723 1.00 87.75 80 LEU A CA 1
ATOM 606 C C . LEU A 1 80 ? 3.865 2.883 -13.709 1.00 87.75 80 LEU A C 1
ATOM 608 O O . LEU A 1 80 ? 4.392 1.920 -14.270 1.00 87.75 80 LEU A O 1
ATOM 612 N N . ALA A 1 81 ? 4.258 4.134 -13.930 1.00 87.69 81 ALA A N 1
ATOM 613 C CA . ALA A 1 81 ? 5.419 4.474 -14.742 1.00 87.69 81 ALA A CA 1
ATOM 614 C C . ALA A 1 81 ? 6.106 5.726 -14.200 1.00 87.69 81 ALA A C 1
ATOM 616 O O . ALA A 1 81 ? 5.471 6.766 -14.049 1.00 87.69 81 ALA A O 1
ATOM 617 N N . GLY A 1 82 ? 7.412 5.640 -13.958 1.00 84.62 82 GLY A N 1
ATOM 618 C CA . GLY A 1 82 ? 8.216 6.799 -13.602 1.00 84.62 82 GLY A CA 1
ATOM 619 C C . GLY A 1 82 ? 9.352 6.496 -12.642 1.00 84.62 82 GLY A C 1
ATOM 620 O O . GLY A 1 82 ? 9.826 5.361 -12.517 1.00 84.62 82 GLY A O 1
ATOM 621 N N . VAL A 1 83 ? 9.807 7.572 -12.011 1.00 82.31 83 VAL A N 1
ATOM 622 C CA . VAL A 1 83 ? 10.807 7.555 -10.951 1.00 82.31 83 VAL A CA 1
ATOM 623 C C . VAL A 1 83 ? 10.237 8.354 -9.793 1.00 82.31 83 VAL A C 1
ATOM 625 O O . VAL A 1 83 ? 9.886 9.519 -9.967 1.00 82.31 83 VAL A O 1
ATOM 628 N N . GLU A 1 84 ? 10.170 7.724 -8.633 1.00 78.56 84 GLU A N 1
ATOM 629 C CA . GLU A 1 84 ? 9.749 8.338 -7.383 1.00 78.56 84 GLU A CA 1
ATOM 630 C C . GLU A 1 84 ? 10.946 8.412 -6.454 1.00 78.56 84 GLU A C 1
ATOM 632 O O . GLU A 1 84 ? 11.666 7.424 -6.276 1.00 78.56 84 GLU A O 1
ATOM 637 N N . VAL A 1 85 ? 11.174 9.589 -5.884 1.00 76.06 85 VAL A N 1
ATOM 638 C CA . VAL A 1 85 ? 12.080 9.759 -4.754 1.00 76.06 85 VAL A CA 1
ATOM 639 C C . VAL A 1 85 ? 11.413 10.736 -3.801 1.00 76.06 85 VAL A C 1
ATOM 641 O O . VAL A 1 85 ? 11.756 11.912 -3.868 1.00 76.06 85 VAL A O 1
ATOM 644 N N . SER A 1 86 ? 10.490 10.266 -2.951 1.00 66.50 86 SER A N 1
ATOM 645 C CA . SER A 1 86 ? 9.976 10.837 -1.682 1.00 66.50 86 SER A CA 1
ATOM 646 C C . SER A 1 86 ? 9.643 12.340 -1.565 1.00 66.50 86 SER A C 1
ATOM 648 O O . SER A 1 86 ? 8.629 12.734 -1.009 1.00 66.50 86 SER A O 1
ATOM 650 N N . VAL A 1 87 ? 10.550 13.220 -1.987 1.00 61.69 87 VAL A N 1
ATOM 651 C CA . VAL A 1 87 ? 10.443 14.687 -2.006 1.00 61.69 87 VAL A CA 1
ATOM 652 C C . VAL A 1 87 ? 10.182 15.207 -3.428 1.00 61.69 87 VAL A C 1
ATOM 654 O O . VAL A 1 87 ? 9.695 16.321 -3.612 1.00 61.69 87 VAL A O 1
ATOM 657 N N . ALA A 1 88 ? 10.527 14.415 -4.442 1.00 56.19 88 ALA A N 1
ATOM 658 C CA . ALA A 1 88 ? 10.283 14.677 -5.848 1.00 56.19 88 ALA A CA 1
ATOM 659 C C . ALA A 1 88 ? 9.582 13.455 -6.447 1.00 56.19 88 ALA A C 1
ATOM 661 O O . ALA A 1 88 ? 10.222 12.466 -6.810 1.00 56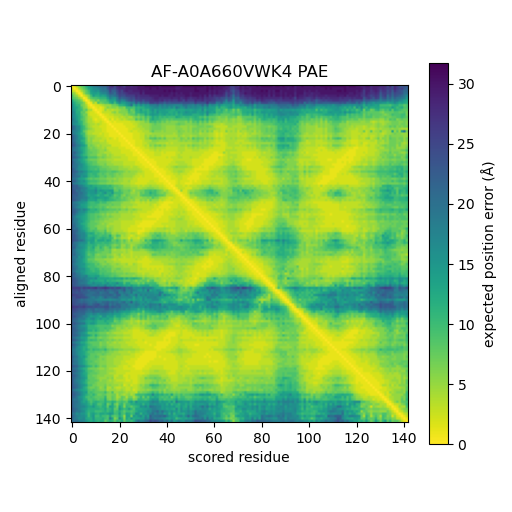.19 88 ALA A O 1
ATOM 662 N N . ASP A 1 89 ? 8.260 13.542 -6.529 1.00 59.59 89 ASP A N 1
ATOM 663 C CA . ASP A 1 89 ? 7.447 12.561 -7.230 1.00 59.59 89 ASP A CA 1
ATOM 664 C C . ASP A 1 89 ? 7.444 12.891 -8.731 1.00 59.59 89 ASP A C 1
ATOM 666 O O . ASP A 1 89 ? 6.990 13.952 -9.171 1.00 59.59 89 ASP A O 1
ATOM 670 N N . GLY A 1 90 ? 8.064 12.008 -9.512 1.00 57.91 90 GLY A N 1
ATOM 671 C CA . GLY A 1 90 ? 8.089 12.040 -10.970 1.00 57.91 90 GLY A CA 1
ATOM 672 C C . GLY A 1 90 ? 7.312 10.879 -11.584 1.00 57.91 90 GLY A C 1
ATOM 673 O O . GLY A 1 90 ? 7.569 10.520 -12.738 1.00 57.91 90 GLY A O 1
ATOM 674 N N . THR A 1 91 ? 6.420 10.245 -10.823 1.00 62.41 91 THR A N 1
ATOM 675 C CA . THR A 1 91 ? 5.570 9.172 -11.323 1.00 62.41 91 THR A CA 1
ATOM 676 C C . THR A 1 91 ? 4.377 9.749 -12.074 1.00 62.41 91 THR A C 1
ATOM 678 O O . THR A 1 91 ? 3.786 10.764 -11.711 1.00 62.41 91 THR A O 1
ATOM 681 N N . THR A 1 92 ? 4.033 9.125 -13.197 1.00 60.62 92 THR A N 1
ATOM 682 C CA . THR A 1 92 ? 2.733 9.347 -13.825 1.00 60.62 92 THR A CA 1
ATOM 683 C C . THR A 1 92 ? 1.838 8.214 -13.398 1.00 60.62 92 THR A C 1
ATOM 685 O O . THR A 1 92 ? 1.895 7.112 -13.954 1.00 60.62 92 THR A O 1
ATOM 688 N N . GLY A 1 93 ? 1.052 8.520 -12.383 1.00 58.34 93 GLY A N 1
ATOM 689 C CA . GLY A 1 93 ? 0.008 7.666 -11.896 1.00 58.34 93 GLY A CA 1
ATOM 690 C C . GLY A 1 93 ? -1.188 7.558 -12.849 1.00 58.34 93 GLY A C 1
ATOM 691 O O . GLY A 1 93 ? -1.632 8.557 -13.424 1.00 58.34 93 GLY A O 1
ATOM 692 N N . GLY A 1 94 ? -1.690 6.347 -13.086 1.00 53.66 94 GLY A N 1
ATOM 693 C CA . GLY A 1 94 ? -2.968 6.116 -13.757 1.00 53.66 94 GLY A CA 1
ATOM 694 C C . GLY A 1 94 ? -4.149 6.150 -12.779 1.00 53.66 94 GLY A C 1
ATOM 695 O O . GLY A 1 94 ? -3.995 6.165 -11.570 1.00 53.66 94 GLY A O 1
ATOM 696 N N . ALA A 1 95 ? -5.385 6.030 -13.272 1.00 54.84 95 ALA A N 1
ATOM 697 C CA . ALA A 1 95 ? -6.567 5.876 -12.400 1.00 54.84 95 ALA A CA 1
ATOM 698 C C . ALA A 1 95 ? -6.577 4.568 -11.564 1.00 54.84 95 ALA A C 1
ATOM 700 O O . ALA A 1 95 ? -7.552 4.276 -10.875 1.00 54.84 95 ALA A O 1
ATOM 701 N N . THR A 1 96 ? -5.531 3.751 -11.684 1.00 60.41 96 THR A N 1
ATOM 702 C CA . THR A 1 96 ? -5.380 2.422 -11.090 1.00 60.41 96 THR A CA 1
ATOM 703 C C . THR A 1 96 ? -4.006 2.278 -10.440 1.00 60.41 96 THR A C 1
ATOM 705 O O . THR A 1 96 ? -3.390 1.223 -10.541 1.00 60.41 96 THR A O 1
ATOM 708 N N . ASP A 1 97 ? -3.452 3.340 -9.871 1.00 67.00 97 ASP A N 1
ATOM 709 C CA . ASP A 1 97 ? -2.198 3.217 -9.132 1.00 67.00 97 ASP A CA 1
ATOM 710 C C . ASP A 1 97 ? -2.374 2.385 -7.864 1.00 67.00 97 ASP A C 1
ATOM 712 O O . ASP A 1 97 ? -3.492 2.257 -7.348 1.00 67.00 97 ASP A O 1
ATOM 716 N N . PRO A 1 98 ? -1.278 1.826 -7.331 1.00 68.94 98 PRO A N 1
ATOM 717 C CA . PRO A 1 98 ? -1.307 1.284 -5.990 1.00 68.94 98 PRO A CA 1
ATOM 718 C C . PRO A 1 98 ? -1.668 2.404 -5.006 1.00 68.94 98 PRO A C 1
ATOM 720 O O . PRO A 1 98 ? -0.933 3.378 -4.877 1.00 68.94 98 PRO A O 1
ATOM 723 N N . ASN A 1 99 ? -2.781 2.254 -4.289 1.00 73.81 99 ASN A N 1
ATOM 724 C CA . ASN A 1 99 ? -3.056 3.100 -3.132 1.00 73.81 99 ASN A CA 1
ATOM 725 C C . ASN A 1 99 ? -2.161 2.620 -1.991 1.00 73.81 99 ASN A C 1
ATOM 727 O O . ASN A 1 99 ? -2.215 1.427 -1.688 1.00 73.81 99 ASN A O 1
ATOM 731 N N . TYR A 1 100 ? -1.330 3.483 -1.412 1.00 80.31 100 TYR A N 1
ATOM 732 C CA . TYR A 1 100 ? -0.438 3.141 -0.307 1.00 80.31 100 TYR A CA 1
ATOM 733 C C . TYR A 1 100 ? -0.769 3.953 0.942 1.00 80.31 100 TYR A C 1
ATOM 735 O O . TYR A 1 100 ? -1.123 5.124 0.841 1.00 80.31 100 TYR A O 1
ATOM 743 N N . GLY A 1 101 ? -0.599 3.348 2.117 1.00 76.25 101 GLY A N 1
ATOM 744 C CA . GLY A 1 101 ? -0.819 4.050 3.379 1.00 76.25 101 GLY A CA 1
ATOM 745 C C . GLY A 1 101 ? 0.317 5.021 3.728 1.00 76.25 101 GLY A C 1
ATOM 746 O O . GLY A 1 101 ? 1.468 4.845 3.303 1.00 76.25 101 GLY A O 1
ATOM 747 N N . MET A 1 102 ? -0.008 6.057 4.509 1.00 78.81 102 MET A N 1
ATOM 748 C CA . MET A 1 102 ? 0.896 7.166 4.856 1.00 78.81 102 MET A CA 1
ATOM 749 C C . MET A 1 102 ? 2.202 6.685 5.515 1.00 78.81 102 MET A C 1
ATOM 751 O O . MET A 1 102 ? 3.271 7.266 5.296 1.00 78.81 102 MET A O 1
ATOM 755 N N . VAL A 1 103 ? 2.144 5.613 6.315 1.00 85.56 103 VAL A N 1
ATOM 756 C CA . VAL A 1 103 ? 3.310 5.068 7.033 1.00 85.56 103 VAL A CA 1
ATOM 757 C C . VAL A 1 103 ? 3.600 3.605 6.683 1.00 85.56 103 VAL A C 1
ATOM 759 O O . VAL A 1 103 ? 4.300 2.913 7.421 1.00 85.56 103 VAL A O 1
ATOM 762 N N . GLU A 1 104 ? 3.138 3.160 5.510 1.00 87.00 104 GLU A N 1
ATOM 763 C CA . GLU A 1 104 ? 3.359 1.807 5.007 1.00 87.00 104 GLU A CA 1
ATOM 764 C C . GLU A 1 104 ? 4.837 1.571 4.666 1.00 87.00 104 GLU A C 1
ATOM 766 O O . GLU A 1 104 ? 5.421 2.258 3.821 1.00 87.00 104 GLU A O 1
ATOM 771 N N . 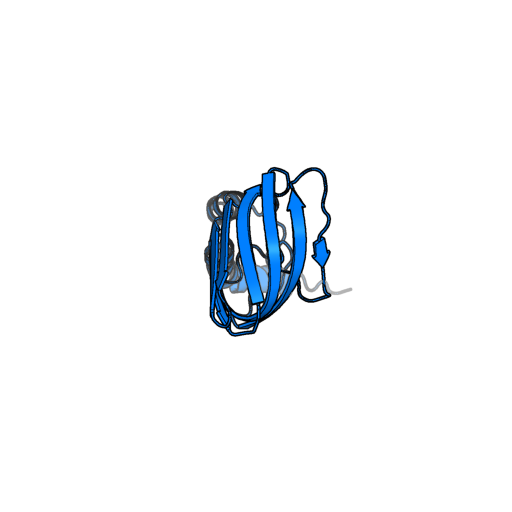PHE A 1 105 ? 5.397 0.505 5.236 1.00 90.69 105 PHE A N 1
ATOM 772 C CA . PHE A 1 105 ? 6.698 -0.051 4.879 1.00 90.69 105 PHE A CA 1
ATOM 773 C C . PHE A 1 105 ? 6.503 -1.188 3.886 1.00 90.69 105 PHE A C 1
ATOM 775 O O . PHE A 1 105 ? 5.737 -2.109 4.145 1.00 90.69 105 PHE A O 1
ATOM 782 N N . GLY A 1 106 ? 7.233 -1.198 2.781 1.00 92.50 106 GLY A N 1
ATOM 783 C CA . GLY A 1 106 ? 6.990 -2.168 1.725 1.00 92.50 106 GLY A CA 1
ATOM 784 C C . GLY A 1 106 ? 8.089 -2.241 0.686 1.00 92.50 106 GLY A C 1
ATOM 785 O O . GLY A 1 106 ? 9.007 -1.424 0.634 1.00 92.50 106 GLY A O 1
ATOM 786 N N . ALA A 1 107 ? 7.995 -3.269 -0.139 1.00 93.25 107 ALA A N 1
ATOM 787 C CA . ALA A 1 107 ? 8.864 -3.482 -1.274 1.00 93.25 107 ALA A CA 1
ATOM 788 C C . ALA A 1 107 ? 8.065 -4.098 -2.415 1.00 93.25 107 ALA A C 1
ATOM 790 O O . ALA A 1 107 ? 7.205 -4.963 -2.209 1.00 93.25 107 ALA A O 1
ATOM 791 N N . ASP A 1 108 ? 8.394 -3.689 -3.629 1.00 94.00 108 ASP A N 1
ATOM 792 C CA . ASP A 1 108 ? 7.793 -4.223 -4.828 1.00 94.00 108 ASP A CA 1
ATOM 793 C C . ASP A 1 108 ? 8.829 -4.457 -5.924 1.00 94.00 108 ASP A C 1
ATOM 795 O O . ASP A 1 108 ? 9.856 -3.788 -6.023 1.00 94.00 108 ASP A O 1
ATOM 799 N N . ALA A 1 109 ? 8.574 -5.477 -6.732 1.00 96.25 109 ALA A N 1
ATOM 800 C CA . ALA A 1 109 ? 9.410 -5.827 -7.861 1.00 96.25 109 ALA A CA 1
ATOM 801 C C . ALA A 1 109 ? 8.535 -6.373 -8.984 1.00 96.25 109 ALA A C 1
ATOM 803 O O . ALA A 1 109 ? 7.753 -7.297 -8.773 1.00 96.25 109 ALA A O 1
ATOM 804 N N . GLN A 1 110 ? 8.704 -5.842 -10.189 1.00 97.19 110 GLN A N 1
ATOM 805 C CA . GLN A 1 110 ? 8.147 -6.373 -11.424 1.00 97.19 110 GLN A CA 1
ATOM 806 C C . GLN A 1 110 ? 9.301 -6.800 -12.330 1.00 97.19 110 GLN A C 1
ATOM 808 O O . GLN A 1 110 ? 10.191 -6.005 -12.634 1.00 97.19 110 GLN A O 1
ATOM 813 N N . ILE A 1 111 ? 9.275 -8.048 -12.794 1.00 96.12 111 ILE A N 1
ATOM 814 C CA . ILE A 1 111 ? 10.276 -8.602 -13.703 1.00 96.12 111 ILE A CA 1
ATOM 815 C C . ILE A 1 111 ? 9.564 -9.213 -14.905 1.00 96.12 111 ILE A C 1
ATOM 817 O O . ILE A 1 111 ? 9.050 -10.334 -14.857 1.00 96.12 111 ILE A O 1
ATOM 821 N N . LEU A 1 112 ? 9.590 -8.479 -16.016 1.00 95.50 112 LEU A N 1
ATOM 822 C CA . LEU A 1 112 ? 8.974 -8.831 -17.291 1.00 95.50 112 LEU A CA 1
ATOM 823 C C . LEU A 1 112 ? 7.469 -9.067 -17.168 1.00 95.50 112 LEU A C 1
ATOM 825 O O . LEU A 1 112 ? 6.706 -8.164 -17.461 1.00 95.50 112 LEU A O 1
ATOM 829 N N . ILE A 1 113 ? 7.040 -10.263 -16.768 1.00 96.88 113 ILE A N 1
ATOM 830 C CA . ILE A 1 113 ? 5.628 -10.666 -16.728 1.00 96.88 113 ILE A CA 1
ATOM 831 C C . ILE A 1 113 ? 5.115 -10.839 -15.299 1.00 96.88 113 ILE A C 1
ATOM 833 O O . ILE A 1 113 ? 3.919 -10.709 -15.059 1.00 96.88 113 ILE A O 1
ATOM 837 N N . VAL A 1 114 ? 5.996 -11.144 -14.348 1.00 96.75 114 VAL A N 1
ATOM 838 C CA . VAL A 1 114 ? 5.603 -11.462 -12.974 1.00 96.75 114 VAL A CA 1
ATOM 839 C C . VAL A 1 114 ? 6.143 -10.392 -12.049 1.00 96.75 114 VAL A C 1
ATOM 841 O O . VAL A 1 114 ? 7.303 -9.994 -12.165 1.00 96.75 114 VAL A O 1
ATOM 844 N N . GLY A 1 115 ? 5.316 -9.967 -11.106 1.00 96.12 115 GLY A N 1
ATOM 845 C CA . GLY A 1 115 ? 5.759 -9.116 -10.021 1.00 96.12 115 GLY A CA 1
ATOM 846 C C . GLY A 1 115 ? 5.180 -9.515 -8.685 1.00 96.12 115 GLY A C 1
ATOM 847 O O . GLY A 1 115 ? 4.235 -10.297 -8.588 1.00 96.12 115 GLY A O 1
ATOM 848 N N . PHE A 1 116 ? 5.775 -8.951 -7.650 1.00 96.62 116 PHE A N 1
ATOM 849 C CA . PHE A 1 116 ? 5.395 -9.146 -6.268 1.00 96.62 116 PHE A CA 1
ATOM 850 C C . PHE A 1 116 ? 5.404 -7.795 -5.571 1.00 96.62 116 PHE A C 1
ATOM 852 O O . PHE A 1 116 ? 6.267 -6.963 -5.844 1.00 96.62 116 PHE A O 1
ATOM 859 N N . ALA A 1 117 ? 4.452 -7.592 -4.673 1.00 93.69 117 ALA A N 1
ATOM 860 C CA . ALA A 1 117 ? 4.434 -6.448 -3.777 1.00 93.69 117 ALA A CA 1
ATOM 861 C C . ALA A 1 117 ? 4.074 -6.929 -2.381 1.00 93.69 117 ALA A C 1
ATOM 863 O O . ALA A 1 117 ? 3.086 -7.647 -2.210 1.00 93.69 117 ALA A O 1
ATOM 864 N N . VAL A 1 118 ? 4.876 -6.535 -1.402 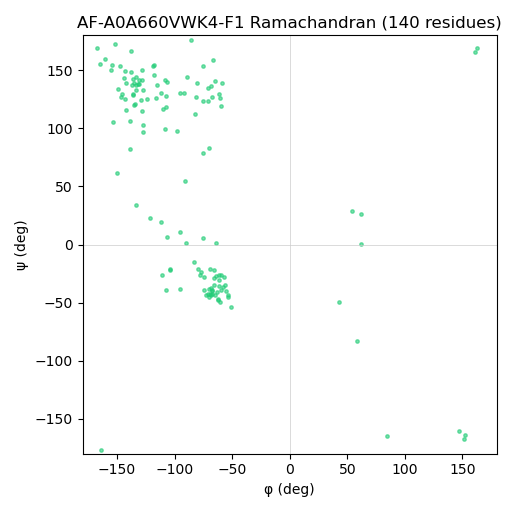1.00 94.69 118 VAL A N 1
ATOM 865 C CA . VAL A 1 118 ? 4.640 -6.823 0.008 1.00 94.69 118 VAL A CA 1
ATOM 866 C C . VAL A 1 118 ? 4.782 -5.543 0.811 1.00 94.69 118 VAL A C 1
ATOM 868 O O . VAL A 1 118 ? 5.653 -4.727 0.523 1.00 94.69 118 VAL A O 1
ATOM 871 N N . GLY A 1 119 ? 3.935 -5.372 1.812 1.00 92.31 119 GLY A N 1
ATOM 872 C CA . GLY A 1 119 ? 3.953 -4.195 2.660 1.00 92.31 119 GLY A CA 1
ATOM 873 C C . GLY A 1 119 ? 3.247 -4.441 3.978 1.00 92.31 119 GLY A C 1
ATOM 874 O O . GLY A 1 119 ? 2.462 -5.379 4.110 1.00 92.31 119 GLY A O 1
ATOM 875 N N . VAL A 1 120 ? 3.570 -3.613 4.958 1.00 91.12 120 VAL A N 1
ATOM 876 C CA . VAL A 1 120 ? 2.949 -3.584 6.273 1.00 91.12 120 VAL A CA 1
ATOM 877 C C . VAL A 1 120 ? 2.653 -2.133 6.608 1.00 91.12 120 VAL A C 1
ATOM 879 O O . VAL A 1 120 ? 3.533 -1.287 6.461 1.00 91.12 120 VAL A O 1
ATOM 882 N N . GLU A 1 121 ? 1.444 -1.863 7.080 1.00 89.62 121 GLU A N 1
ATOM 883 C CA . GLU A 1 121 ? 0.995 -0.544 7.513 1.00 89.62 121 GLU A CA 1
ATOM 884 C C . GLU A 1 121 ? 0.868 -0.519 9.047 1.00 89.62 121 GLU A C 1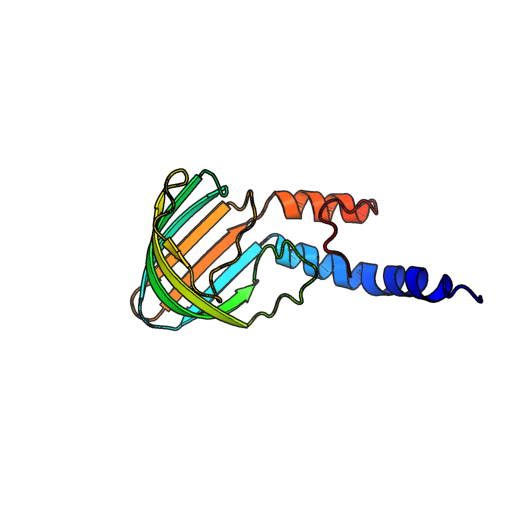
ATOM 886 O O . GLU A 1 121 ? -0.105 -1.032 9.606 1.00 89.62 121 GLU A O 1
ATOM 891 N N . PRO A 1 122 ? 1.869 0.020 9.771 1.00 87.62 122 PRO A N 1
ATOM 892 C CA . PRO A 1 122 ? 1.834 0.099 11.226 1.00 87.62 122 PRO A CA 1
ATOM 893 C C . PRO A 1 122 ? 0.681 0.942 11.770 1.00 87.62 122 PRO A C 1
ATOM 895 O O . PRO A 1 122 ? 0.281 0.714 12.911 1.00 87.62 122 PRO A O 1
ATOM 898 N N . PHE A 1 123 ? 0.166 1.911 11.007 1.00 85.19 123 PHE A N 1
ATOM 899 C CA . PHE A 1 123 ? -0.977 2.706 11.452 1.00 85.19 123 PHE A CA 1
ATOM 900 C C . PHE A 1 123 ? -2.235 1.842 11.595 1.00 85.19 123 PHE A C 1
ATOM 902 O O . PHE A 1 123 ? -2.869 1.877 12.646 1.00 85.19 123 PHE A O 1
ATOM 909 N N . GLU A 1 124 ? -2.499 0.960 10.630 1.00 83.44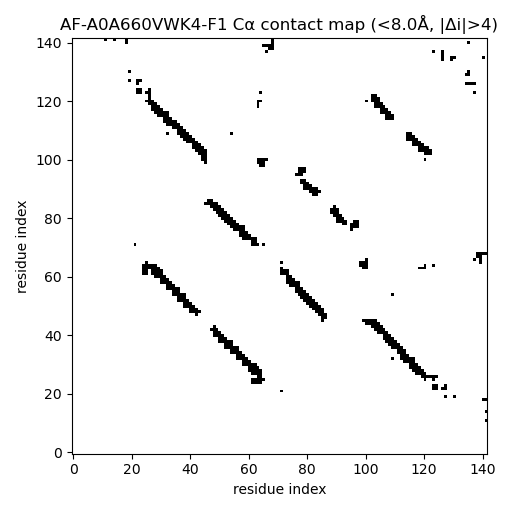 124 GLU A N 1
ATOM 910 C CA . GLU A 1 124 ? -3.612 -0.002 10.682 1.00 83.44 124 GLU A CA 1
ATOM 911 C C . GLU A 1 124 ? -3.428 -1.033 11.806 1.00 83.44 124 GLU A C 1
ATOM 913 O O . GLU A 1 124 ? -4.390 -1.510 12.400 1.00 83.44 124 GLU A O 1
ATOM 918 N N . VAL A 1 125 ? -2.182 -1.364 12.180 1.00 84.25 125 VAL A N 1
ATOM 919 C CA . VAL A 1 125 ? -1.929 -2.215 13.361 1.00 84.25 125 VAL A CA 1
ATOM 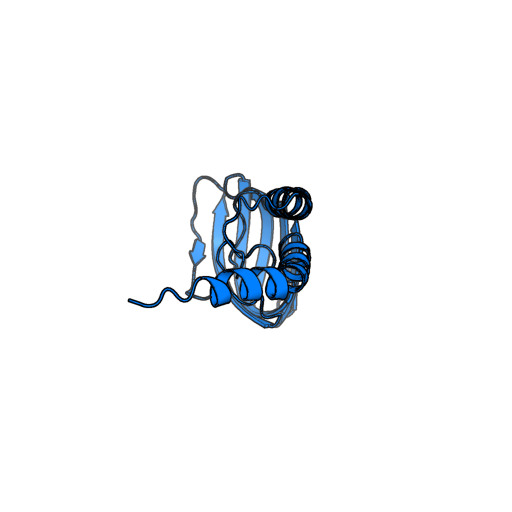920 C C . VAL A 1 125 ? -2.417 -1.531 14.634 1.00 84.25 125 VAL A C 1
ATOM 922 O O . VAL A 1 125 ? -2.962 -2.192 15.521 1.00 84.25 125 VAL A O 1
ATOM 925 N N . LEU A 1 126 ? -2.183 -0.223 14.756 1.00 84.12 126 LEU A N 1
ATOM 926 C CA . LEU A 1 126 ? -2.646 0.547 15.906 1.00 84.12 126 LEU A CA 1
ATOM 927 C C . LEU A 1 126 ? -4.168 0.659 15.902 1.00 84.12 126 LEU A C 1
ATOM 929 O O . LEU A 1 126 ? -4.763 0.445 16.959 1.00 84.12 126 LEU A O 1
ATOM 933 N N . ASP A 1 127 ? -4.774 0.934 14.747 1.00 78.00 127 ASP A N 1
ATOM 934 C CA . ASP A 1 127 ? -6.228 1.028 14.630 1.00 78.00 127 ASP A CA 1
ATOM 935 C C . ASP A 1 127 ? -6.908 -0.304 14.972 1.00 78.00 127 ASP A C 1
ATOM 937 O O . ASP A 1 127 ? -7.721 -0.354 15.890 1.00 78.00 127 ASP A O 1
ATOM 941 N N . PHE A 1 128 ? -6.438 -1.428 14.422 1.00 82.75 128 PHE A N 1
ATOM 942 C CA . PHE A 1 128 ? -6.930 -2.762 14.780 1.00 82.75 128 PHE A CA 1
ATOM 943 C C . PHE A 1 128 ? -6.871 -3.042 16.294 1.00 82.75 128 PHE A C 1
ATOM 945 O O . PHE A 1 128 ? -7.814 -3.579 16.884 1.00 82.75 128 PHE A O 1
ATOM 952 N N . VAL A 1 129 ? -5.767 -2.676 16.959 1.00 82.62 129 VAL A N 1
ATOM 953 C CA . VAL A 1 129 ? -5.607 -2.866 18.413 1.00 82.62 129 VAL A CA 1
ATOM 954 C C . VAL A 1 129 ? -6.571 -1.977 19.205 1.00 82.62 129 VAL A C 1
ATOM 956 O O . VAL A 1 129 ? -7.131 -2.425 20.210 1.00 82.62 129 VAL A O 1
ATOM 959 N N . LEU A 1 130 ? -6.775 -0.735 18.770 1.00 81.12 130 LEU A N 1
ATOM 960 C CA . LEU A 1 130 ? -7.690 0.218 19.402 1.00 81.12 130 LEU A CA 1
ATOM 961 C C . LEU A 1 130 ? -9.164 -0.102 19.109 1.00 81.12 130 LEU A C 1
ATOM 963 O O . LEU A 1 130 ? -10.014 0.094 19.982 1.00 81.12 130 LEU A O 1
ATOM 967 N N . GLY A 1 131 ? -9.454 -0.735 17.977 1.00 67.75 131 GLY A N 1
ATOM 968 C CA . GLY A 1 131 ? -10.762 -1.255 17.598 1.00 67.75 131 GLY A CA 1
ATOM 969 C C . GLY A 1 131 ? -11.297 -2.326 18.551 1.00 67.75 131 GLY A C 1
ATOM 970 O O . GLY A 1 131 ? -12.500 -2.391 18.828 1.00 67.75 131 GLY A O 1
ATOM 971 N N . PHE A 1 132 ? -10.421 -3.118 19.184 1.00 74.88 132 PHE A N 1
ATOM 972 C CA . PHE A 1 132 ? -10.822 -4.004 20.292 1.00 74.88 132 PHE A CA 1
ATOM 973 C C . PHE A 1 132 ? -11.282 -3.247 21.539 1.00 74.88 132 PHE A C 1
ATOM 975 O O . PHE A 1 132 ? -12.017 -3.796 22.361 1.00 74.88 132 PHE A O 1
ATOM 982 N N . LEU A 1 133 ? -10.864 -1.990 21.683 1.00 74.88 133 LEU A N 1
ATOM 983 C CA . LEU A 1 133 ? -11.319 -1.073 22.722 1.00 74.88 133 LEU A CA 1
ATOM 984 C C . LEU A 1 133 ? -12.470 -0.179 22.238 1.00 74.88 133 LEU A C 1
ATOM 986 O O . LEU A 1 133 ? -12.840 0.747 22.958 1.00 74.88 133 LEU A O 1
ATOM 990 N N . THR A 1 134 ? -13.064 -0.467 21.070 1.00 66.06 134 THR A N 1
ATOM 991 C CA . THR A 1 134 ? -14.145 0.309 20.426 1.00 66.06 134 THR A CA 1
ATOM 992 C C . THR A 1 134 ? -13.757 1.745 20.062 1.00 66.06 134 THR A C 1
ATOM 994 O O . THR A 1 134 ? -14.612 2.625 20.004 1.00 66.06 134 THR A O 1
ATOM 997 N N . ILE A 1 135 ? -12.463 1.988 19.849 1.00 68.88 135 ILE A N 1
ATOM 998 C CA . ILE A 1 135 ? -11.932 3.274 19.399 1.00 68.88 135 ILE A CA 1
ATOM 999 C C . ILE A 1 135 ? -11.503 3.102 17.942 1.00 68.88 135 ILE A C 1
ATOM 1001 O O . ILE A 1 135 ? -10.618 2.295 17.681 1.00 68.88 135 ILE A O 1
ATOM 1005 N N . ASP A 1 136 ? -12.128 3.858 17.044 1.00 60.47 136 ASP A N 1
ATOM 1006 C CA . ASP A 1 136 ? -11.812 3.921 15.613 1.00 60.47 136 ASP A CA 1
ATOM 1007 C C . ASP A 1 136 ? -11.183 5.293 15.321 1.00 60.47 136 ASP A C 1
ATOM 1009 O O . ASP A 1 136 ? -11.802 6.331 15.581 1.00 60.47 136 ASP A O 1
ATOM 1013 N N . PHE A 1 137 ? -9.920 5.300 14.890 1.00 63.50 137 PHE A N 1
ATOM 1014 C CA . PHE A 1 137 ? -9.202 6.512 14.485 1.00 63.50 137 PHE A CA 1
ATOM 1015 C C . PHE A 1 137 ? -9.077 6.636 12.964 1.00 63.50 137 PHE A C 1
ATOM 1017 O O . PHE A 1 137 ? -8.812 7.743 12.487 1.00 63.50 137 PHE A O 1
ATOM 1024 N N . ALA A 1 138 ? -9.208 5.530 12.231 1.00 65.44 138 ALA A N 1
ATOM 1025 C CA . ALA A 1 138 ? -9.114 5.493 10.778 1.00 65.44 138 ALA A CA 1
ATOM 1026 C C . ALA A 1 138 ? -10.416 5.948 10.092 1.00 65.44 138 ALA A C 1
ATOM 1028 O O . ALA A 1 138 ? -10.364 6.407 8.950 1.00 65.44 138 ALA A O 1
ATOM 1029 N N . GLU A 1 139 ? -11.552 5.902 10.801 1.00 66.62 139 GLU A N 1
ATOM 1030 C CA . GLU A 1 139 ? -12.895 6.235 10.297 1.00 66.62 139 GLU A CA 1
ATOM 1031 C C . GLU A 1 139 ? -13.268 5.447 9.021 1.00 66.62 139 GLU A C 1
ATOM 1033 O O . GLU A 1 139 ? -14.027 5.928 8.172 1.00 66.62 139 GLU A O 1
ATOM 1038 N N . ASP A 1 140 ? -12.727 4.238 8.853 1.00 62.19 140 ASP A N 1
ATOM 1039 C CA . ASP A 1 140 ? -12.910 3.396 7.663 1.00 62.19 140 ASP A CA 1
ATOM 1040 C C . ASP A 1 140 ? -13.849 2.191 7.897 1.00 62.19 140 ASP A C 1
ATOM 1042 O O . ASP A 1 140 ? -14.061 1.366 6.996 1.00 62.19 140 ASP A O 1
ATOM 1046 N N . ASP A 1 141 ? -14.473 2.142 9.079 1.00 65.38 141 ASP A N 1
ATOM 1047 C CA . ASP A 1 141 ? -15.545 1.223 9.456 1.00 65.38 141 ASP A CA 1
ATOM 1048 C C . ASP A 1 141 ? -16.835 1.455 8.623 1.00 65.38 141 ASP A C 1
ATOM 1050 O O . ASP A 1 141 ? -17.241 2.587 8.343 1.00 65.38 141 ASP A O 1
ATOM 1054 N N . PHE A 1 142 ? -17.516 0.361 8.243 1.00 58.50 142 PHE A N 1
ATOM 1055 C CA . PHE A 1 142 ? -18.811 0.368 7.529 1.00 58.50 142 PHE A CA 1
ATOM 1056 C C . PHE A 1 142 ? -20.039 0.456 8.445 1.00 58.50 142 PHE A C 1
ATOM 1058 O O . PHE A 1 142 ? -20.050 -0.244 9.489 1.00 58.50 142 PHE A O 1
#

Foldseek 3Di:
DDDPPVVVVVVCVVLLVVVLVLLVLQQKDKKKWFWFWWKKKWDQFLQAIWIAIWTKTKIAARLHHDLAQDDRHRIDIATKHDIDGRVDDGIDGDPHHRDDHGRKGWIKTDDGTIIIIIIGDVVSVVQSVCSVVVDHPSPNGD

pLDDT: mean 80.52, std 13.74, range [42.25, 97.19]

Secondary structure (DSSP, 8-state):
----HHHHHHHHHHHHHHHHHHHHHHSEEEEEEEEEEEEEEEEEETTEEEEEEEEEEEEEEEE---SSS----SEEEEEEEEEEETTEEEEEE-TTPPP--TT-EEEEEEEEEEEEEEEE-HHHHHHHHHHTTT--SS----

Sequence (142 aa):
MVESEGGGVIHGVLMYLPNRIFDVFDIVRARVRLGPGIGVGVRATELADVFVGFYSSVFVGIHGPRGEPKIPWPVGFESLAGVEVSVADGTTGGATDPNYGMVEFGADAQILIVGFAVGVEPFEVLDFVLGFLTIDFAEDDF

Radius of gyration: 17.31 Å; Cα contacts (8 Å, |Δi|>4): 322; chains: 1; bounding box: 52×26×42 Å

Nearest PDB structures (foldseek):
  3gde-assembly1_A  TM=2.497E-01  e=4.907E+00  Archaeoglobus fulgidus
  6wbo-assembly1_A  TM=3.388E-01  e=9.057E+00  Thermococcus gammatolerans
  4fsp-assembly1_A  TM=2.033E-01  e=5.800E+00  Pseudomonas aeruginosa PAO1

Mean predicted aligned error: 8.4 Å